Protein AF-A0A6M0AP21-F1 (afdb_monomer)

Secondary structure (DSSP, 8-state):
--HHHHHHHHHHHHHHHHHHHHH--EEEE-S---SSS-GGGHHHHHHHHHHHHTT--EEEEEEGGGHHHHHHHSTT-TTEEEE---THHHHHHHHHTTS-HHHIIIIIHHHHHHHHHHHHHHHHHHHHHHHT--EEE---

Structure (mmCIF, N/CA/C/O backbone):
data_AF-A0A6M0AP21-F1
#
_entry.id   AF-A0A6M0AP21-F1
#
loop_
_atom_site.group_PDB
_atom_site.id
_atom_site.type_symbol
_atom_site.label_atom_id
_atom_site.label_alt_id
_atom_site.label_comp_id
_atom_site.label_asym_id
_atom_site.label_entity_id
_atom_site.label_seq_id
_atom_site.pdbx_PDB_ins_code
_atom_site.Cartn_x
_atom_site.Cartn_y
_atom_site.Cartn_z
_atom_site.occupancy
_atom_site.B_iso_or_equiv
_atom_site.auth_seq_id
_atom_site.auth_comp_id
_atom_site.auth_asym_id
_atom_site.auth_atom_id
_atom_site.pdbx_PDB_model_num
ATOM 1 N N . MET A 1 1 ? -13.064 -7.524 46.583 1.00 51.34 1 MET A N 1
ATOM 2 C CA . MET A 1 1 ? -13.408 -7.099 45.205 1.00 51.34 1 MET A CA 1
ATOM 3 C C . MET A 1 1 ? -14.606 -7.906 44.723 1.00 51.34 1 MET A C 1
ATOM 5 O O . MET A 1 1 ? -14.495 -9.109 44.534 1.00 51.34 1 MET A O 1
ATOM 9 N N . THR A 1 2 ? -15.777 -7.278 44.638 1.00 50.53 2 THR A N 1
ATOM 10 C CA . THR A 1 2 ? -17.065 -7.914 44.312 1.00 50.53 2 THR A CA 1
ATOM 11 C C . THR A 1 2 ? -17.273 -8.011 42.795 1.00 50.53 2 THR A C 1
ATOM 13 O O . THR A 1 2 ? -16.932 -7.084 42.061 1.00 50.53 2 THR A O 1
ATOM 16 N N . LYS A 1 3 ? -17.875 -9.116 42.319 1.00 54.88 3 LYS A N 1
ATOM 17 C CA . LYS A 1 3 ? -18.133 -9.446 40.893 1.00 54.88 3 LYS A CA 1
ATOM 18 C C . LYS A 1 3 ? -18.732 -8.300 40.050 1.00 54.88 3 LYS A C 1
ATOM 20 O O . LYS A 1 3 ? -18.545 -8.279 38.837 1.00 54.88 3 LYS A O 1
ATOM 25 N N . GLY A 1 4 ? -19.428 -7.346 40.675 1.00 57.47 4 GLY A N 1
ATOM 26 C CA . GLY A 1 4 ? -19.986 -6.162 40.013 1.00 57.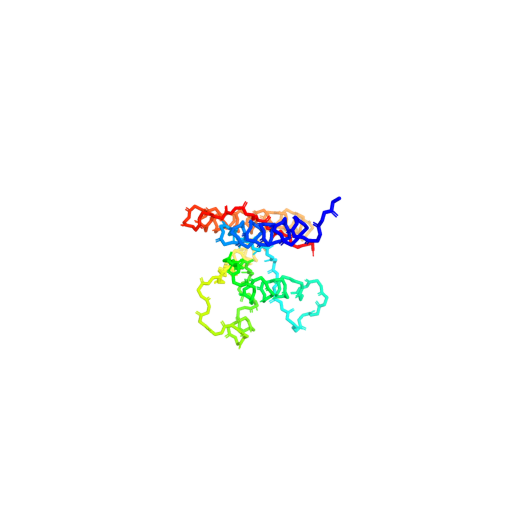47 4 GLY A CA 1
ATOM 27 C C . GLY A 1 4 ? -18.939 -5.150 39.529 1.00 57.47 4 GLY A C 1
ATOM 28 O O . GLY A 1 4 ? -19.102 -4.593 38.449 1.00 57.47 4 GLY A O 1
ATOM 29 N N . GLN A 1 5 ? -17.830 -4.956 40.254 1.00 53.34 5 GLN A N 1
ATOM 30 C CA . GLN A 1 5 ? -16.797 -3.986 39.858 1.00 53.34 5 GLN A CA 1
ATOM 31 C C . GLN A 1 5 ? -15.932 -4.487 38.694 1.00 53.34 5 GLN A C 1
ATOM 33 O O . GLN A 1 5 ? -15.579 -3.710 37.809 1.00 53.34 5 GLN A O 1
ATOM 38 N N . SER A 1 6 ? -15.672 -5.797 38.620 1.00 60.44 6 SER A N 1
ATOM 39 C CA . SER A 1 6 ? -14.951 -6.409 37.495 1.00 60.44 6 SER A CA 1
ATOM 40 C C . SER A 1 6 ? -15.729 -6.307 36.179 1.0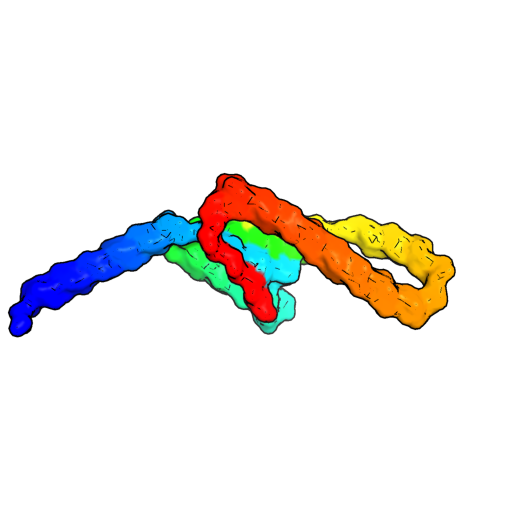0 60.44 6 SER A C 1
ATOM 42 O O . SER A 1 6 ? -15.137 -6.074 35.131 1.00 60.44 6 SER A O 1
ATOM 44 N N . ARG A 1 7 ? -17.064 -6.425 36.215 1.00 60.28 7 ARG A N 1
ATOM 45 C CA . ARG A 1 7 ? -17.908 -6.359 35.010 1.00 60.28 7 ARG A CA 1
ATOM 46 C C . ARG A 1 7 ? -17.988 -4.942 34.430 1.00 60.28 7 ARG A C 1
ATOM 48 O O . ARG A 1 7 ? -17.988 -4.788 33.214 1.00 60.28 7 ARG A O 1
ATOM 55 N N . VAL A 1 8 ? -17.996 -3.920 35.289 1.00 63.66 8 VAL A N 1
ATOM 56 C CA . VAL A 1 8 ? -17.981 -2.501 34.886 1.00 63.66 8 VAL A CA 1
ATOM 57 C C . VAL A 1 8 ? -16.628 -2.105 34.286 1.00 63.66 8 VAL A C 1
ATOM 59 O O . VAL A 1 8 ? -16.601 -1.434 33.258 1.00 63.66 8 VAL A O 1
ATOM 62 N N . LEU A 1 9 ? -15.515 -2.570 34.865 1.00 62.12 9 LEU A N 1
ATOM 63 C CA . LEU A 1 9 ? -14.168 -2.349 34.319 1.00 62.12 9 LEU A CA 1
ATOM 64 C C . LEU A 1 9 ? -13.994 -2.983 32.933 1.00 62.12 9 LEU A C 1
ATOM 66 O O . LEU A 1 9 ? -13.528 -2.316 32.014 1.00 62.12 9 LEU A O 1
ATOM 70 N N . VAL A 1 10 ? -14.443 -4.231 32.758 1.00 61.81 10 VAL A N 1
ATOM 71 C CA . VAL A 1 10 ? -14.385 -4.927 31.462 1.00 61.81 10 VAL A CA 1
ATOM 72 C C . VAL A 1 10 ? -15.251 -4.227 30.418 1.00 61.81 10 VAL A C 1
ATOM 74 O O . VAL A 1 10 ? -14.817 -4.050 29.282 1.00 61.81 10 VAL A O 1
ATOM 77 N N . HIS A 1 11 ? -16.460 -3.792 30.786 1.00 61.16 11 HIS A N 1
ATOM 78 C CA . HIS A 1 11 ? -17.327 -3.093 29.842 1.00 61.16 11 HIS A CA 1
ATOM 79 C C . HIS A 1 11 ? -16.718 -1.754 29.422 1.00 61.16 11 HIS A C 1
ATOM 81 O O . HIS A 1 11 ? -16.643 -1.502 28.228 1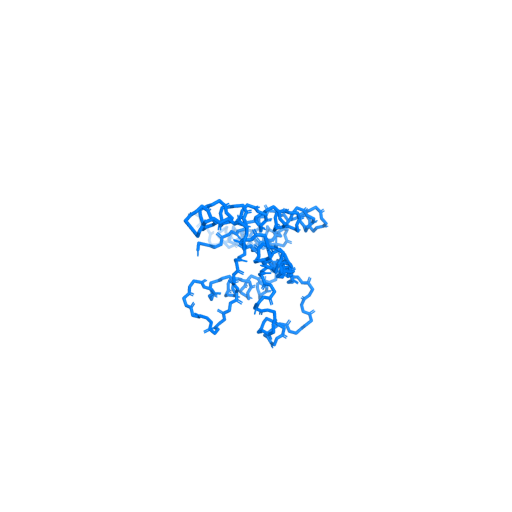.00 61.16 11 HIS A O 1
ATOM 87 N N . LYS A 1 12 ? -16.190 -0.967 30.371 1.00 60.47 12 LYS A N 1
ATOM 88 C CA . LYS A 1 12 ? -15.517 0.314 30.107 1.00 60.47 12 LYS A CA 1
ATOM 89 C C . LYS A 1 12 ? -14.281 0.160 29.212 1.00 60.47 12 LYS A C 1
ATOM 91 O O . LYS A 1 12 ? -14.142 0.910 28.253 1.00 60.47 12 LYS A O 1
ATOM 96 N N . GLN A 1 13 ? -13.436 -0.843 29.464 1.00 59.25 13 GLN A N 1
ATOM 97 C CA . GLN A 1 13 ? -12.276 -1.138 28.613 1.00 59.25 13 GLN A CA 1
ATOM 98 C C . GLN A 1 13 ? -12.690 -1.553 27.197 1.00 59.25 13 GLN A C 1
ATOM 100 O O . GLN A 1 13 ? -12.085 -1.110 26.226 1.00 59.25 13 GLN A O 1
ATOM 105 N N . LEU A 1 14 ? -13.742 -2.364 27.052 1.00 60.62 14 LEU A N 1
ATOM 106 C CA . LEU A 1 14 ? -14.262 -2.753 25.739 1.00 60.62 14 LEU A CA 1
ATOM 107 C C . LEU A 1 14 ? -14.822 -1.553 24.967 1.00 60.62 14 LEU A C 1
ATOM 109 O O . LEU A 1 14 ? -14.595 -1.459 23.761 1.00 60.62 14 LEU A O 1
ATOM 113 N N . THR A 1 15 ? -15.515 -0.621 25.629 1.00 60.28 15 THR A N 1
ATOM 114 C CA . THR A 1 15 ? -15.976 0.612 24.978 1.00 60.28 15 THR A CA 1
ATOM 115 C C . THR A 1 15 ? -14.816 1.525 24.610 1.00 60.28 15 THR A C 1
ATOM 117 O O . THR A 1 15 ? -14.792 2.017 23.488 1.00 60.28 15 THR A O 1
ATOM 120 N N . GLU A 1 16 ? -13.833 1.718 25.489 1.00 60.47 16 GLU A N 1
ATOM 121 C CA . GLU A 1 16 ? -12.659 2.558 25.217 1.00 60.47 16 GLU A CA 1
ATOM 122 C C . GLU A 1 16 ? -11.816 2.008 24.057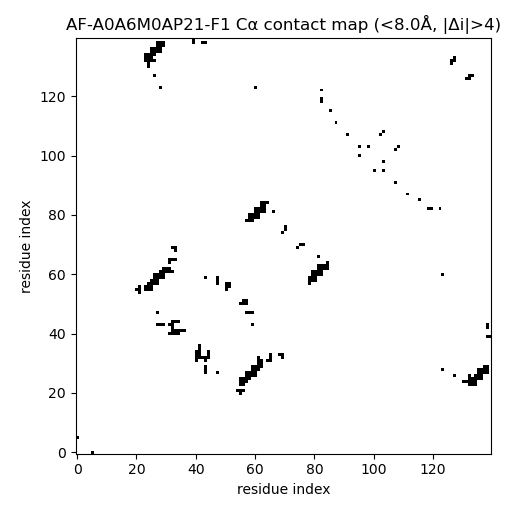 1.00 60.47 16 GLU A C 1
ATOM 124 O O . GLU A 1 16 ? -11.499 2.750 23.127 1.00 60.47 16 GLU A O 1
ATOM 129 N N . HIS A 1 17 ? -11.540 0.699 24.028 1.00 60.03 17 HIS A N 1
ATOM 130 C CA . HIS A 1 17 ? -10.852 0.055 22.902 1.00 60.03 17 HIS A CA 1
ATOM 131 C C . HIS A 1 17 ? -11.641 0.162 21.593 1.00 60.03 17 HIS A C 1
ATOM 133 O O . HIS A 1 17 ? -11.059 0.366 20.525 1.00 60.03 17 HIS A O 1
ATOM 139 N N . ARG A 1 18 ? -12.971 0.051 21.655 1.00 61.12 18 ARG A N 1
ATOM 140 C CA . ARG A 1 18 ? -13.832 0.183 20.476 1.00 61.12 18 ARG A CA 1
ATOM 141 C C . ARG A 1 18 ? -13.866 1.621 19.957 1.00 61.12 18 ARG A C 1
ATOM 143 O O . ARG A 1 18 ? -13.806 1.815 18.750 1.00 61.12 18 ARG A O 1
ATOM 150 N N . VAL A 1 19 ? -13.905 2.615 20.844 1.00 57.62 19 VAL A N 1
ATOM 151 C CA . VAL A 1 19 ? -13.858 4.044 20.489 1.00 57.62 19 VAL A CA 1
ATOM 152 C C . VAL A 1 19 ? -12.490 4.426 19.918 1.00 57.62 19 VAL A C 1
ATOM 154 O O . VAL A 1 19 ? -12.434 5.116 18.904 1.00 57.62 19 VAL A O 1
ATOM 157 N N . TYR A 1 20 ? -11.391 3.917 20.485 1.00 59.78 20 TYR A N 1
ATOM 158 C CA . TYR A 1 20 ? -10.049 4.142 19.938 1.00 59.78 20 TYR A CA 1
ATOM 159 C C . TYR A 1 20 ? -9.914 3.580 18.515 1.00 59.78 20 TYR A C 1
ATOM 161 O O . TYR A 1 20 ? -9.392 4.253 17.629 1.00 59.78 20 TYR A O 1
ATOM 169 N N . ASN A 1 21 ? -10.462 2.386 18.264 1.00 60.12 21 ASN A N 1
ATOM 170 C CA . ASN A 1 21 ? -10.464 1.779 16.931 1.00 60.12 21 ASN A CA 1
ATOM 171 C C . ASN A 1 21 ? -11.313 2.546 15.904 1.00 60.12 21 ASN A C 1
ATOM 173 O O . ASN A 1 21 ? -10.980 2.512 14.724 1.00 60.12 21 ASN A O 1
ATOM 177 N N . MET A 1 22 ? -12.372 3.245 16.325 1.00 62.44 22 MET A N 1
ATOM 178 C CA . MET A 1 22 ? -13.203 4.059 15.421 1.00 62.44 22 MET A CA 1
ATOM 179 C C . MET A 1 22 ? -12.482 5.323 14.938 1.00 62.44 22 MET A C 1
ATOM 181 O O . MET A 1 22 ? -12.760 5.806 13.842 1.00 62.44 22 MET A O 1
ATOM 185 N N . ASN A 1 23 ? -11.533 5.835 15.725 1.00 75.38 23 ASN A N 1
ATOM 186 C CA . ASN A 1 23 ? -10.710 6.982 15.341 1.00 75.38 23 ASN A CA 1
ATOM 187 C C . ASN A 1 23 ? -9.418 6.575 14.625 1.00 75.38 23 ASN A C 1
ATOM 189 O O . ASN A 1 23 ? -8.711 7.444 14.125 1.00 75.38 23 ASN A O 1
ATOM 193 N N . LEU A 1 24 ? -9.100 5.279 14.580 1.00 87.56 24 LEU A N 1
ATOM 194 C CA . LEU A 1 24 ? -7.867 4.775 13.996 1.00 87.56 24 LEU A CA 1
ATOM 195 C C . LEU A 1 24 ? -8.002 4.671 12.473 1.00 87.56 24 LEU A C 1
ATOM 197 O O . LEU A 1 24 ? -8.727 3.828 11.954 1.00 87.56 24 LEU A O 1
ATOM 201 N N . ARG A 1 25 ? -7.267 5.506 11.749 1.00 91.00 25 ARG A N 1
ATOM 202 C CA . ARG A 1 25 ? -7.176 5.495 10.289 1.00 91.00 25 ARG A CA 1
ATOM 203 C C . ARG A 1 25 ? -5.815 4.962 9.859 1.00 91.00 25 ARG A C 1
ATOM 205 O O . ARG A 1 25 ? -4.782 5.532 10.219 1.00 91.00 25 ARG A O 1
ATOM 212 N N . VAL A 1 26 ? -5.805 3.865 9.107 1.00 93.31 26 VAL A N 1
ATOM 213 C CA . VAL A 1 26 ? -4.586 3.104 8.792 1.00 93.31 26 VAL A CA 1
ATOM 214 C C . VAL A 1 26 ? -4.296 3.132 7.298 1.00 93.31 26 VAL A C 1
ATOM 216 O O . VAL A 1 26 ? -5.172 2.864 6.488 1.00 93.31 26 VAL A O 1
ATOM 219 N N . LEU A 1 27 ? -3.051 3.388 6.920 1.00 94.31 27 LEU A N 1
ATOM 220 C CA . LEU A 1 27 ? -2.565 3.260 5.551 1.00 94.31 27 LEU A CA 1
ATOM 221 C C . LEU A 1 27 ? -1.560 2.114 5.479 1.00 94.31 27 LEU A C 1
ATOM 223 O O . LEU A 1 27 ? -0.533 2.149 6.152 1.00 94.31 27 LEU A O 1
ATOM 227 N N . ILE A 1 28 ? -1.827 1.122 4.641 1.00 93.69 28 ILE A N 1
ATOM 228 C CA . ILE A 1 28 ? -0.883 0.051 4.328 1.00 93.69 28 ILE A CA 1
ATOM 229 C C . ILE A 1 28 ? -0.192 0.411 3.015 1.00 93.69 28 ILE A C 1
ATOM 231 O O . ILE A 1 28 ? -0.859 0.581 1.997 1.00 93.69 28 ILE A O 1
ATOM 235 N N . ALA A 1 29 ? 1.131 0.536 3.028 1.00 90.44 29 ALA A N 1
ATOM 236 C CA . ALA A 1 29 ? 1.932 0.808 1.839 1.00 90.44 29 ALA A CA 1
ATOM 237 C C . ALA A 1 29 ? 2.770 -0.426 1.496 1.00 90.44 29 ALA A C 1
ATOM 239 O O . ALA A 1 29 ? 3.685 -0.764 2.238 1.00 90.44 29 ALA A O 1
ATOM 240 N N . ALA A 1 30 ? 2.469 -1.085 0.380 1.00 88.06 30 ALA A N 1
ATOM 241 C CA . ALA A 1 30 ? 3.166 -2.289 -0.061 1.00 88.06 30 ALA A CA 1
ATOM 242 C C . ALA A 1 30 ? 3.543 -2.184 -1.542 1.00 88.06 30 ALA A C 1
ATOM 244 O O . ALA A 1 30 ? 2.867 -1.510 -2.314 1.00 88.06 30 ALA A O 1
ATOM 245 N N . GLU A 1 31 ? 4.621 -2.849 -1.957 1.00 80.88 31 GLU A N 1
ATOM 246 C CA . GLU A 1 31 ? 4.985 -2.906 -3.378 1.00 80.88 31 GLU A CA 1
ATOM 247 C C . GLU A 1 31 ? 3.942 -3.717 -4.160 1.00 80.88 31 GLU A C 1
ATOM 249 O O . GLU A 1 31 ? 3.394 -3.262 -5.168 1.00 80.88 31 GLU A O 1
ATOM 254 N N . HIS A 1 32 ? 3.583 -4.889 -3.640 1.00 82.50 32 HIS A N 1
ATOM 255 C CA . HIS A 1 32 ? 2.589 -5.782 -4.222 1.00 82.50 32 HIS A CA 1
ATOM 256 C C . HIS A 1 32 ? 1.630 -6.277 -3.138 1.00 82.50 32 HIS A C 1
ATOM 258 O O . HIS A 1 32 ? 2.061 -6.613 -2.038 1.00 82.50 32 HIS A O 1
ATOM 264 N N . ALA A 1 33 ? 0.336 -6.349 -3.457 1.00 81.75 33 ALA A N 1
ATOM 265 C CA . ALA A 1 33 ? -0.646 -7.064 -2.650 1.00 81.75 33 ALA A CA 1
ATOM 266 C C . ALA A 1 33 ? -1.368 -8.071 -3.540 1.00 81.75 33 ALA A C 1
ATOM 268 O O . ALA A 1 33 ? -2.070 -7.692 -4.475 1.00 81.75 33 ALA A O 1
ATOM 269 N N . SER A 1 34 ? -1.161 -9.354 -3.277 1.00 80.44 34 SER A N 1
ATOM 270 C CA . SER A 1 34 ? -1.665 -10.420 -4.130 1.00 80.44 34 SER A CA 1
ATOM 271 C C . SER A 1 34 ? -1.781 -11.727 -3.366 1.00 80.44 34 SER A C 1
ATOM 273 O O . SER A 1 34 ? -0.880 -12.119 -2.630 1.00 80.44 34 SER A O 1
ATOM 275 N N . ALA A 1 35 ? -2.894 -12.419 -3.581 1.00 72.62 35 ALA A N 1
ATOM 276 C CA . ALA A 1 35 ? -3.078 -13.798 -3.164 1.00 72.62 35 ALA A CA 1
ATOM 277 C C . ALA A 1 35 ? -2.407 -14.774 -4.147 1.00 72.62 35 ALA A C 1
ATOM 279 O O . ALA A 1 35 ? -2.047 -15.880 -3.753 1.00 72.62 35 ALA A O 1
ATOM 280 N N . LYS A 1 36 ? -2.224 -14.370 -5.413 1.00 71.56 36 LYS A N 1
ATOM 281 C CA . LYS A 1 36 ? -1.624 -15.191 -6.479 1.00 71.56 36 LYS A CA 1
ATOM 282 C C . LYS A 1 36 ? -0.099 -15.237 -6.446 1.00 71.56 36 LYS A C 1
ATOM 284 O O . LYS A 1 36 ? 0.465 -16.288 -6.731 1.00 71.56 36 LYS A O 1
ATOM 289 N N . PHE A 1 37 ? 0.568 -14.129 -6.115 1.00 59.62 37 PHE A N 1
ATOM 290 C CA . PHE A 1 37 ? 2.036 -14.063 -6.101 1.00 59.62 37 PHE A CA 1
ATOM 291 C C . PHE A 1 37 ? 2.671 -14.851 -4.941 1.00 59.62 37 PHE A C 1
ATOM 293 O O . PHE A 1 37 ? 3.867 -15.122 -4.993 1.00 59.62 37 PHE A O 1
ATOM 300 N N . GLY A 1 38 ? 1.877 -15.295 -3.955 1.00 62.72 38 GLY A N 1
ATOM 301 C CA . GLY A 1 38 ? 2.340 -16.107 -2.825 1.00 62.72 38 GLY A CA 1
ATOM 302 C C . GLY A 1 38 ? 3.329 -15.373 -1.904 1.00 62.72 38 GLY A C 1
ATOM 303 O O . GLY A 1 38 ? 3.862 -14.318 -2.235 1.00 62.72 38 GLY A O 1
ATOM 304 N N . GLY A 1 39 ? 3.568 -15.913 -0.707 1.00 76.56 39 GLY A N 1
ATOM 305 C CA . GLY A 1 39 ? 4.549 -15.351 0.235 1.00 76.56 39 GLY A CA 1
ATOM 306 C C . GLY A 1 39 ? 4.145 -14.001 0.850 1.00 76.56 39 GLY A C 1
ATOM 307 O O . GLY A 1 39 ? 2.989 -13.803 1.229 1.00 76.56 39 GLY A O 1
ATOM 308 N N . GLU A 1 40 ? 5.102 -13.076 0.974 1.00 76.31 40 GLU A N 1
ATOM 309 C CA . GLU A 1 40 ? 4.949 -11.783 1.672 1.00 76.31 40 GLU A CA 1
ATOM 310 C C . GLU A 1 40 ? 3.934 -10.844 0.994 1.00 76.31 40 GLU A C 1
ATOM 312 O O . GLU A 1 40 ? 3.253 -10.075 1.672 1.00 76.31 40 GLU A O 1
ATOM 317 N N . ALA A 1 41 ? 3.710 -10.990 -0.318 1.00 80.19 41 ALA A N 1
ATOM 318 C CA . ALA A 1 41 ? 2.706 -10.218 -1.059 1.00 80.19 41 ALA A CA 1
ATOM 319 C C . ALA A 1 41 ? 1.257 -10.505 -0.610 1.00 80.19 41 ALA A C 1
ATOM 321 O O . ALA A 1 41 ? 0.361 -9.689 -0.843 1.00 80.19 41 ALA A O 1
ATOM 322 N N . ALA A 1 42 ? 1.004 -11.630 0.068 1.00 85.69 42 ALA A N 1
ATOM 323 C CA . ALA A 1 42 ? -0.316 -11.948 0.613 1.00 85.69 42 ALA A CA 1
ATOM 324 C C . ALA A 1 42 ? -0.607 -11.216 1.937 1.00 85.69 42 ALA A C 1
ATOM 326 O O . ALA A 1 42 ? -1.774 -11.019 2.290 1.00 85.69 42 ALA A O 1
ATOM 327 N N . LEU A 1 43 ? 0.427 -10.785 2.669 1.00 87.31 43 LEU A N 1
ATOM 328 C CA . LEU A 1 43 ? 0.284 -10.142 3.979 1.00 87.31 43 LEU A CA 1
ATOM 329 C C . LEU A 1 43 ? -0.450 -8.791 3.910 1.00 87.31 43 LEU A C 1
ATOM 331 O O . LEU A 1 43 ? -1.438 -8.641 4.636 1.00 87.31 43 LEU A O 1
ATOM 335 N N . PRO A 1 44 ? -0.073 -7.831 3.033 1.00 89.31 44 PRO A N 1
ATOM 336 C CA . PRO A 1 44 ? -0.794 -6.563 2.925 1.00 89.31 44 PRO A CA 1
ATOM 337 C C . PRO A 1 44 ? -2.276 -6.766 2.594 1.00 89.31 44 PRO A C 1
ATOM 339 O O . PRO A 1 44 ? -3.140 -6.110 3.176 1.00 89.31 44 PRO A O 1
ATOM 342 N N . LEU A 1 45 ? -2.572 -7.718 1.703 1.00 90.25 45 LEU A N 1
ATOM 343 C CA . LEU A 1 45 ? -3.932 -8.080 1.311 1.00 90.25 45 LEU A CA 1
ATOM 344 C C . LEU A 1 45 ? -4.737 -8.612 2.506 1.00 90.25 45 LEU A C 1
ATOM 346 O O . LEU A 1 45 ? -5.887 -8.225 2.727 1.00 90.25 45 LEU A O 1
ATOM 350 N N . HIS A 1 46 ? -4.122 -9.493 3.296 1.00 90.25 46 HIS A N 1
ATOM 351 C CA . HIS A 1 46 ? -4.748 -10.098 4.462 1.00 90.25 46 HIS A CA 1
ATOM 352 C C . HIS A 1 46 ? -5.007 -9.076 5.575 1.00 90.25 46 HIS A C 1
ATOM 354 O O . HIS A 1 46 ? -6.113 -9.032 6.122 1.00 90.25 46 HIS A O 1
ATOM 360 N N . TYR A 1 47 ? -4.026 -8.220 5.874 1.00 90.94 47 TYR A N 1
ATOM 361 C CA . TYR A 1 47 ? -4.170 -7.146 6.856 1.00 90.94 47 TYR A CA 1
ATOM 362 C C . TYR A 1 47 ? -5.258 -6.162 6.456 1.00 90.94 47 TYR A C 1
ATOM 364 O O . TYR A 1 47 ? -6.141 -5.873 7.264 1.00 90.94 47 TYR A O 1
ATOM 372 N N . TYR A 1 48 ? -5.247 -5.714 5.200 1.00 92.88 48 TYR A N 1
ATOM 373 C CA . TYR A 1 48 ? -6.277 -4.832 4.672 1.00 92.88 48 TYR A CA 1
ATOM 374 C C . TYR A 1 48 ? -7.672 -5.440 4.852 1.00 92.88 48 TYR A C 1
ATOM 376 O O . TYR A 1 48 ? -8.547 -4.822 5.459 1.00 92.88 48 TYR A O 1
ATOM 384 N N . ARG A 1 49 ? -7.860 -6.698 4.431 1.00 91.25 49 ARG A N 1
ATOM 385 C CA . ARG A 1 49 ? -9.141 -7.402 4.558 1.00 91.25 49 ARG A CA 1
ATOM 386 C C . ARG A 1 49 ? -9.626 -7.476 6.007 1.00 91.25 49 ARG A C 1
ATOM 388 O O . ARG A 1 49 ? -10.782 -7.157 6.274 1.00 91.25 49 ARG A O 1
ATOM 395 N N . ILE A 1 50 ? -8.765 -7.881 6.942 1.00 91.69 50 ILE A N 1
ATOM 396 C CA . ILE A 1 50 ? -9.139 -8.032 8.358 1.00 91.69 50 ILE A CA 1
ATOM 397 C C . ILE A 1 50 ? -9.473 -6.684 8.997 1.00 91.69 50 ILE A C 1
ATOM 399 O O . ILE A 1 50 ? -10.457 -6.584 9.729 1.00 91.69 50 ILE A O 1
ATOM 403 N N . LEU A 1 51 ? -8.675 -5.645 8.746 1.00 90.81 51 LEU A N 1
ATOM 404 C CA . LEU A 1 51 ? -8.916 -4.325 9.331 1.00 90.81 51 LEU A CA 1
ATOM 405 C C . LEU A 1 51 ? -10.229 -3.723 8.815 1.00 90.81 51 LEU A C 1
ATOM 407 O O . LEU A 1 51 ? -11.032 -3.239 9.615 1.00 90.81 51 LEU A O 1
ATOM 411 N N . ARG A 1 52 ? -10.507 -3.859 7.512 1.00 89.75 52 ARG A N 1
ATOM 412 C CA . ARG A 1 52 ? -11.786 -3.449 6.912 1.00 89.75 52 ARG A CA 1
ATOM 413 C C . ARG A 1 52 ? -12.968 -4.234 7.487 1.00 89.75 52 ARG A C 1
ATOM 415 O O . ARG A 1 52 ? -13.969 -3.625 7.850 1.00 89.75 52 ARG A O 1
ATOM 422 N N . GLN A 1 53 ? -12.844 -5.554 7.667 1.00 88.44 53 GLN A N 1
ATOM 423 C CA . GLN A 1 53 ? -13.876 -6.383 8.318 1.00 88.44 53 GLN A CA 1
ATOM 424 C C . GLN A 1 53 ? -14.154 -5.971 9.771 1.00 88.44 53 GLN A C 1
ATOM 426 O O . GLN A 1 53 ? -15.275 -6.112 10.251 1.00 88.44 53 GLN A O 1
ATOM 431 N N . ARG A 1 54 ? -13.149 -5.440 10.476 1.00 87.56 54 ARG A N 1
ATOM 432 C CA . ARG A 1 54 ? -13.292 -4.907 11.840 1.00 87.56 54 ARG A CA 1
ATOM 433 C C . ARG A 1 54 ? -13.875 -3.490 11.884 1.00 87.56 54 ARG A C 1
ATOM 435 O O . ARG A 1 54 ? -14.018 -2.943 12.975 1.00 87.56 54 ARG A O 1
ATOM 442 N N . GLY A 1 55 ? -14.205 -2.901 10.733 1.00 87.38 55 GLY A N 1
ATOM 443 C CA . GLY A 1 55 ? -14.734 -1.542 10.626 1.00 87.38 55 GLY A CA 1
ATOM 444 C C . GLY A 1 55 ? -13.685 -0.447 10.828 1.00 87.38 55 GLY A C 1
ATOM 445 O O . GLY A 1 55 ? -14.056 0.701 11.044 1.00 87.38 55 GLY A O 1
ATOM 446 N N . ILE A 1 56 ? -12.392 -0.784 10.771 1.00 90.00 56 ILE A N 1
ATOM 447 C CA . ILE A 1 56 ? -11.300 0.185 10.903 1.00 90.00 56 ILE A CA 1
ATOM 448 C C . ILE A 1 56 ? -11.071 0.837 9.531 1.00 90.00 56 ILE A C 1
ATOM 450 O O . ILE A 1 56 ? -10.766 0.118 8.567 1.00 90.00 56 ILE A O 1
ATOM 454 N N . PRO A 1 57 ? -11.186 2.174 9.407 1.00 91.19 57 PRO A N 1
ATOM 455 C CA . PRO A 1 57 ? -10.885 2.876 8.165 1.00 91.19 57 PRO A CA 1
ATOM 456 C C . PRO A 1 57 ? -9.447 2.596 7.723 1.00 91.19 57 PRO A C 1
ATOM 458 O O . PRO A 1 57 ? -8.480 3.033 8.346 1.00 91.19 57 PRO A O 1
ATOM 461 N N . THR A 1 58 ? -9.314 1.816 6.655 1.00 93.25 58 THR A N 1
ATOM 462 C CA . THR A 1 58 ? -8.020 1.349 6.153 1.00 93.25 58 THR A CA 1
ATOM 463 C C . THR A 1 58 ? -7.899 1.658 4.672 1.00 93.25 58 THR A C 1
ATOM 465 O O . THR A 1 58 ? -8.847 1.424 3.921 1.00 93.25 58 THR A O 1
ATOM 468 N N . TRP A 1 59 ? -6.728 2.141 4.273 1.00 94.94 59 TRP A N 1
ATOM 469 C CA . TRP A 1 59 ? -6.323 2.410 2.902 1.00 94.94 59 TRP A CA 1
ATOM 470 C C . TRP A 1 59 ? -5.161 1.501 2.518 1.00 94.94 59 TRP A C 1
ATOM 472 O O . TRP A 1 59 ? -4.339 1.143 3.362 1.00 94.94 59 TRP A O 1
ATOM 482 N N . LEU A 1 60 ? -5.087 1.146 1.242 1.00 93.56 60 LEU A N 1
ATOM 483 C CA . LEU A 1 60 ? -4.039 0.304 0.682 1.00 93.56 60 LEU A CA 1
ATOM 484 C C . LEU A 1 60 ? -3.396 1.032 -0.496 1.00 93.56 60 LEU A C 1
ATOM 486 O O . LEU A 1 60 ? -4.084 1.419 -1.434 1.00 93.56 60 LEU A O 1
ATOM 490 N N . VAL A 1 61 ? -2.081 1.223 -0.449 1.00 91.06 61 VAL A N 1
ATOM 491 C CA . VAL A 1 61 ? -1.293 1.793 -1.546 1.00 91.06 61 VAL A CA 1
ATOM 492 C C . VAL A 1 61 ? -0.405 0.697 -2.102 1.00 91.06 61 VAL A C 1
ATOM 494 O O . VAL A 1 61 ? 0.462 0.194 -1.387 1.00 91.06 61 VAL A O 1
ATOM 497 N N . VAL A 1 62 ? -0.630 0.340 -3.363 1.00 89.44 62 VAL A N 1
ATOM 498 C CA . VAL A 1 62 ? 0.041 -0.774 -4.051 1.00 89.44 62 VAL A CA 1
ATOM 499 C C . VAL A 1 62 ? 0.381 -0.419 -5.485 1.00 89.44 62 VAL A C 1
ATOM 501 O O . VAL A 1 62 ? -0.203 0.493 -6.067 1.00 89.44 62 VAL A O 1
ATOM 504 N N . HIS A 1 63 ? 1.328 -1.137 -6.079 1.00 85.81 63 HIS A N 1
ATOM 505 C CA . HIS A 1 63 ? 1.666 -0.942 -7.482 1.00 85.81 63 HIS A CA 1
ATOM 506 C C . HIS A 1 63 ? 0.546 -1.438 -8.411 1.00 85.81 63 HIS A C 1
ATOM 508 O O . HIS A 1 63 ? -0.073 -2.482 -8.170 1.00 85.81 63 HIS A O 1
ATOM 514 N N . GLU A 1 64 ? 0.340 -0.739 -9.530 1.00 86.56 64 GLU A N 1
ATOM 515 C CA . GLU A 1 64 ? -0.728 -1.020 -10.503 1.00 86.56 64 GLU A CA 1
ATOM 516 C C . GLU A 1 64 ? -0.672 -2.436 -11.108 1.00 86.56 64 GLU A C 1
ATOM 518 O O . GLU A 1 64 ? -1.683 -2.963 -11.559 1.00 86.56 64 GLU A O 1
ATOM 523 N N . ARG A 1 65 ? 0.468 -3.131 -11.034 1.00 82.44 65 ARG A N 1
ATOM 524 C CA . ARG A 1 65 ? 0.606 -4.519 -11.519 1.00 82.44 65 ARG A CA 1
ATOM 525 C C . ARG A 1 65 ? -0.360 -5.500 -10.852 1.00 82.44 65 ARG A C 1
ATOM 527 O O . ARG A 1 65 ? -0.746 -6.486 -11.467 1.00 82.44 65 ARG A O 1
ATOM 534 N N . THR A 1 66 ? -0.756 -5.226 -9.610 1.00 85.12 66 THR A N 1
ATOM 535 C CA . THR A 1 66 ? -1.714 -6.057 -8.855 1.00 85.12 66 THR A CA 1
ATOM 536 C C . THR A 1 66 ? -3.165 -5.586 -8.991 1.00 85.12 66 THR A C 1
ATOM 538 O O . THR A 1 66 ? -4.073 -6.204 -8.441 1.00 85.12 66 THR A O 1
ATOM 541 N N . ARG A 1 67 ? -3.413 -4.523 -9.768 1.00 87.69 67 ARG A N 1
ATOM 542 C CA . ARG A 1 67 ? -4.723 -3.876 -9.905 1.00 87.69 67 ARG A CA 1
ATOM 543 C C . ARG A 1 67 ? -5.823 -4.820 -10.368 1.00 87.69 67 ARG A C 1
ATOM 545 O O . ARG A 1 67 ? -6.857 -4.882 -9.721 1.00 87.69 67 ARG A O 1
ATOM 552 N N . ALA A 1 68 ? -5.589 -5.592 -11.428 1.00 87.00 68 ALA A N 1
ATOM 553 C CA . ALA A 1 68 ? -6.600 -6.505 -11.966 1.00 87.00 68 ALA A CA 1
ATOM 554 C C . ALA A 1 68 ? -7.045 -7.567 -10.942 1.00 87.00 68 ALA A C 1
ATOM 556 O O . ALA A 1 68 ? -8.201 -7.981 -10.924 1.00 87.00 68 ALA A O 1
ATOM 557 N N . GLU A 1 69 ? -6.135 -8.009 -10.072 1.00 88.38 69 GLU A N 1
ATOM 558 C CA . GLU A 1 69 ? -6.469 -8.939 -8.995 1.00 88.38 69 GLU A CA 1
ATOM 559 C C . GLU A 1 69 ? -7.227 -8.243 -7.862 1.00 88.38 69 GLU A C 1
ATOM 561 O O . GLU A 1 69 ? -8.233 -8.762 -7.384 1.00 88.38 69 GLU A O 1
ATOM 566 N N . LEU A 1 70 ? -6.770 -7.061 -7.450 1.00 88.12 70 LEU A N 1
ATOM 567 C CA . LEU A 1 70 ? -7.396 -6.297 -6.375 1.00 88.12 70 LEU A CA 1
ATOM 568 C C . LEU A 1 70 ? -8.796 -5.808 -6.744 1.00 88.12 70 LEU A C 1
ATOM 570 O O . LEU A 1 70 ? -9.688 -5.885 -5.910 1.00 88.12 70 LEU A O 1
ATOM 574 N N . GLU A 1 71 ? -9.020 -5.387 -7.987 1.00 89.62 71 GLU A N 1
ATOM 575 C CA . GLU A 1 71 ? -10.345 -5.014 -8.492 1.00 89.62 71 GLU A CA 1
ATOM 576 C C . GLU A 1 71 ? -11.296 -6.219 -8.560 1.00 89.62 71 GLU A C 1
ATOM 578 O O . GLU A 1 71 ? -12.497 -6.059 -8.348 1.00 89.62 71 GLU A O 1
ATOM 583 N N . ALA A 1 72 ? -10.779 -7.431 -8.793 1.00 88.00 72 ALA A N 1
ATOM 584 C CA . ALA A 1 72 ? -11.582 -8.653 -8.734 1.00 88.00 72 ALA A CA 1
ATOM 585 C C . ALA A 1 72 ? -11.946 -9.051 -7.291 1.00 88.00 72 ALA A C 1
ATOM 587 O O . ALA A 1 72 ? -13.035 -9.571 -7.052 1.00 88.00 72 ALA A O 1
ATOM 588 N N . LEU A 1 73 ? -11.046 -8.820 -6.328 1.00 87.38 73 LEU A N 1
ATOM 589 C CA . LEU A 1 73 ? -11.249 -9.168 -4.915 1.00 87.38 73 LEU A CA 1
ATOM 590 C C . LEU A 1 73 ? -12.055 -8.116 -4.137 1.00 87.38 73 LEU A C 1
ATOM 592 O O . LEU A 1 73 ? -12.831 -8.468 -3.250 1.00 87.38 73 LEU A O 1
ATOM 596 N N . PHE A 1 74 ? -11.862 -6.839 -4.459 1.00 88.38 74 PHE A N 1
ATOM 597 C CA . PHE A 1 74 ? -12.489 -5.682 -3.822 1.00 88.38 74 PHE A CA 1
ATOM 598 C C . PHE A 1 74 ? -13.075 -4.759 -4.899 1.00 88.38 74 PHE A C 1
ATOM 600 O O . PHE A 1 74 ? -12.537 -3.677 -5.162 1.00 88.38 74 PHE A O 1
ATOM 607 N N . PRO A 1 75 ? -14.165 -5.181 -5.562 1.00 85.50 75 PRO A N 1
ATOM 608 C CA . PRO A 1 75 ? -14.758 -4.396 -6.631 1.00 85.50 75 PRO A CA 1
ATOM 609 C C . PRO A 1 75 ? -15.179 -3.017 -6.110 1.00 85.50 75 PRO A C 1
ATOM 611 O O . PRO A 1 75 ? -15.917 -2.911 -5.134 1.00 85.50 75 PRO A O 1
ATOM 614 N N . GLN A 1 76 ? -14.714 -1.967 -6.794 1.00 79.94 76 GLN A N 1
ATOM 615 C CA . GLN A 1 76 ? -15.049 -0.559 -6.530 1.00 79.94 76 GLN A CA 1
ATOM 616 C C . GLN A 1 76 ? -14.601 -0.009 -5.160 1.00 79.94 76 GLN A C 1
ATOM 618 O O . GLN A 1 76 ? -15.124 1.017 -4.716 1.00 79.94 76 GLN A O 1
ATOM 623 N N . ASP A 1 77 ? -13.621 -0.626 -4.489 1.00 87.81 77 ASP A N 1
ATOM 624 C CA . ASP A 1 77 ? -13.112 -0.064 -3.234 1.00 87.81 77 ASP A CA 1
ATOM 625 C C . ASP A 1 77 ? -12.259 1.194 -3.486 1.00 87.81 77 ASP A C 1
ATOM 627 O O . ASP A 1 77 ? -11.162 1.146 -4.042 1.00 87.81 77 ASP A O 1
ATOM 631 N N . GLN A 1 78 ? -12.772 2.344 -3.045 1.00 88.00 78 GLN A N 1
ATOM 632 C CA . GLN A 1 78 ? -12.124 3.651 -3.190 1.00 88.00 78 GLN A CA 1
ATOM 633 C C . GLN A 1 78 ? -10.916 3.843 -2.259 1.00 88.00 78 GLN A C 1
ATOM 635 O O . GLN A 1 78 ? -10.167 4.806 -2.413 1.00 88.00 78 GLN A O 1
ATOM 640 N N . HIS A 1 79 ? -10.710 2.951 -1.287 1.00 91.44 79 HIS A N 1
ATOM 641 C CA . HIS A 1 79 ? -9.604 3.048 -0.333 1.00 91.44 79 HIS A CA 1
ATOM 642 C C . HIS A 1 79 ? -8.325 2.378 -0.851 1.00 91.44 79 HIS A C 1
ATOM 644 O O . HIS A 1 79 ? -7.311 2.374 -0.148 1.00 91.44 79 HIS A O 1
ATOM 650 N N . ILE A 1 80 ? -8.354 1.808 -2.058 1.00 92.19 80 ILE A N 1
ATOM 651 C CA . ILE A 1 80 ? -7.179 1.248 -2.722 1.00 92.19 80 ILE A CA 1
ATOM 652 C C . ILE A 1 80 ? -6.657 2.272 -3.731 1.00 92.19 80 ILE A C 1
ATOM 654 O O . ILE A 1 80 ? -7.335 2.631 -4.691 1.00 92.19 80 ILE A O 1
ATOM 658 N N . ALA A 1 81 ? -5.435 2.745 -3.511 1.00 90.38 81 ALA A N 1
ATOM 659 C CA . ALA A 1 81 ? -4.738 3.645 -4.412 1.00 90.38 81 ALA A CA 1
ATOM 660 C C . ALA A 1 81 ? -3.623 2.898 -5.145 1.00 90.38 81 ALA A C 1
ATOM 662 O O . ALA A 1 81 ? -2.802 2.206 -4.540 1.00 90.38 81 ALA A O 1
ATOM 663 N N . TYR A 1 82 ? -3.571 3.094 -6.458 1.00 88.06 82 TYR A N 1
ATOM 664 C CA . TYR A 1 82 ? -2.580 2.463 -7.313 1.00 88.06 82 TYR A CA 1
ATOM 665 C C . TYR A 1 82 ? -1.454 3.441 -7.624 1.00 88.06 82 TYR A C 1
ATOM 667 O O . TYR A 1 82 ? -1.687 4.549 -8.110 1.00 88.06 82 TYR A O 1
ATOM 675 N N . VAL A 1 83 ? -0.223 3.024 -7.340 1.00 83.00 83 VAL A N 1
ATOM 676 C CA . VAL A 1 83 ? 0.970 3.696 -7.849 1.00 83.00 83 VAL A CA 1
ATOM 677 C C . VAL A 1 83 ? 1.115 3.263 -9.310 1.00 83.00 83 VAL A C 1
ATOM 679 O O . VAL A 1 83 ? 1.267 2.059 -9.549 1.00 83.00 83 VAL A O 1
ATOM 682 N N . PRO A 1 84 ? 1.007 4.192 -10.279 1.00 76.12 84 PRO A N 1
ATOM 683 C CA . PRO A 1 84 ? 1.068 3.844 -11.693 1.00 76.12 84 PRO A CA 1
ATOM 684 C C . PRO A 1 84 ? 2.421 3.215 -12.023 1.00 76.12 84 PRO A C 1
ATOM 686 O O . PRO A 1 84 ? 3.438 3.614 -11.452 1.00 76.12 84 PRO A O 1
ATOM 689 N N . ASP A 1 85 ? 2.440 2.266 -12.964 1.00 67.50 85 ASP A N 1
ATOM 690 C CA . ASP A 1 85 ? 3.702 1.751 -13.507 1.00 67.50 85 ASP A CA 1
ATOM 691 C C . ASP A 1 85 ? 4.352 2.883 -14.309 1.00 67.50 85 ASP A C 1
ATOM 693 O O . ASP A 1 85 ? 3.944 3.221 -15.425 1.00 67.50 85 ASP A O 1
ATOM 697 N N . THR A 1 86 ? 5.280 3.598 -13.678 1.00 60.78 86 THR A N 1
ATOM 698 C CA . THR A 1 86 ? 5.750 4.856 -14.233 1.00 60.78 86 THR A CA 1
ATOM 699 C C . THR A 1 86 ? 6.542 4.583 -15.513 1.00 60.78 86 THR A C 1
ATOM 701 O O . THR A 1 86 ? 7.529 3.843 -15.530 1.00 60.78 86 THR A O 1
ATOM 704 N N . ILE A 1 87 ? 6.122 5.254 -16.586 1.00 50.84 87 ILE A N 1
ATOM 705 C CA . ILE A 1 87 ? 6.644 5.271 -17.968 1.00 50.84 87 ILE A CA 1
ATOM 706 C C . ILE A 1 87 ? 8.182 5.460 -18.059 1.00 50.84 87 ILE A C 1
ATOM 708 O O . ILE A 1 87 ? 8.789 5.208 -19.102 1.00 50.84 87 ILE A O 1
ATOM 712 N N . TRP A 1 88 ? 8.840 5.810 -16.952 1.00 51.69 88 TRP A N 1
ATOM 713 C CA . TRP A 1 88 ? 10.291 5.875 -16.781 1.00 51.69 88 TRP A CA 1
ATOM 714 C C . TRP A 1 88 ? 11.027 4.582 -17.137 1.00 51.69 88 TRP A C 1
ATOM 716 O O . TRP A 1 88 ? 12.133 4.687 -17.647 1.00 51.69 88 TRP A O 1
ATOM 726 N N . HIS A 1 89 ? 10.423 3.392 -16.999 1.00 52.78 89 HIS A N 1
ATOM 727 C CA . HIS A 1 89 ? 11.026 2.146 -17.505 1.00 52.78 89 HIS A CA 1
ATOM 728 C C . HIS A 1 89 ? 11.294 2.195 -19.018 1.00 52.78 89 HIS A C 1
ATOM 730 O O . HIS A 1 89 ? 12.338 1.739 -19.475 1.00 52.78 89 HIS A O 1
ATOM 736 N N . ARG A 1 90 ? 10.380 2.789 -19.798 1.00 54.44 90 ARG A N 1
ATOM 737 C CA . ARG A 1 90 ? 10.531 2.935 -21.254 1.00 54.44 90 ARG A CA 1
ATOM 738 C C . ARG A 1 90 ? 11.530 4.039 -21.616 1.00 54.44 90 ARG A C 1
ATOM 740 O O . ARG A 1 90 ? 12.341 3.841 -22.514 1.00 54.44 90 ARG A O 1
ATOM 747 N N . MET A 1 91 ? 11.519 5.163 -20.892 1.00 50.00 91 MET A N 1
ATOM 748 C CA . MET A 1 91 ? 12.468 6.268 -21.114 1.00 50.00 91 MET A CA 1
ATOM 749 C C . MET A 1 91 ? 13.904 5.910 -20.705 1.00 50.00 91 MET A C 1
ATOM 751 O O . MET A 1 91 ? 14.851 6.265 -21.401 1.00 50.00 91 ME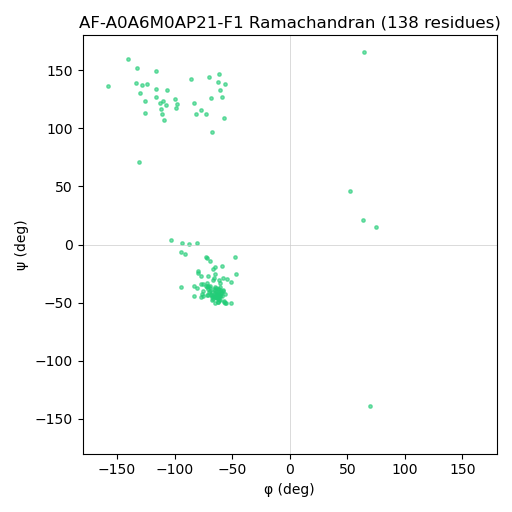T A O 1
ATOM 755 N N . LEU A 1 92 ? 14.090 5.160 -19.616 1.00 53.25 92 LEU A N 1
ATOM 756 C CA . LEU A 1 92 ? 15.409 4.670 -19.219 1.00 53.25 92 LEU A CA 1
ATOM 757 C C . LEU A 1 92 ? 15.928 3.570 -20.135 1.00 53.25 92 LEU A C 1
ATOM 759 O O . LEU A 1 92 ? 17.129 3.505 -20.357 1.00 53.25 92 LEU A O 1
ATOM 763 N N . TRP A 1 93 ? 15.052 2.723 -20.677 1.00 53.62 93 TRP A N 1
ATOM 764 C CA . TRP A 1 93 ? 15.452 1.743 -21.686 1.00 53.62 93 TRP A CA 1
ATOM 765 C C . TRP A 1 93 ? 16.013 2.437 -22.938 1.00 53.62 93 TRP A C 1
ATOM 767 O O . TRP A 1 93 ? 17.013 1.994 -23.494 1.00 53.62 93 TRP A O 1
ATOM 777 N N . GLN A 1 94 ? 15.446 3.588 -23.316 1.00 57.53 94 GLN A N 1
ATOM 778 C CA . GLN A 1 94 ? 15.970 4.426 -24.401 1.00 57.53 94 GLN A CA 1
ATOM 779 C C . GLN A 1 94 ? 17.294 5.127 -24.038 1.00 57.53 94 GLN A C 1
ATOM 781 O O . GLN A 1 94 ? 18.191 5.195 -24.873 1.00 57.53 94 GLN A O 1
ATOM 786 N N . LEU A 1 95 ? 17.463 5.598 -22.797 1.00 54.44 95 LEU A N 1
ATOM 787 C CA . LEU A 1 95 ? 18.710 6.233 -22.332 1.00 54.44 95 LEU A CA 1
ATOM 788 C C . LEU A 1 95 ? 19.837 5.228 -22.031 1.00 54.44 95 LEU A C 1
ATOM 790 O O . LEU A 1 95 ? 21.015 5.559 -22.146 1.00 54.44 95 LEU A O 1
ATOM 794 N N . GLY A 1 96 ? 19.494 3.990 -21.676 1.00 51.88 96 GLY A N 1
ATOM 795 C CA . GLY A 1 96 ? 20.438 2.918 -21.364 1.00 51.88 96 GLY A CA 1
ATOM 796 C C . GLY A 1 96 ? 21.256 2.458 -22.570 1.00 51.88 96 GLY A C 1
ATOM 797 O O . GLY A 1 96 ? 22.350 1.934 -22.387 1.00 51.88 96 GLY A O 1
ATOM 798 N N . HIS A 1 97 ? 20.785 2.717 -23.794 1.00 57.34 97 HIS A N 1
ATOM 799 C CA . HIS A 1 97 ? 21.516 2.382 -25.017 1.00 57.34 97 HIS A CA 1
ATOM 800 C C . HIS A 1 97 ? 22.776 3.241 -25.238 1.00 57.34 97 HIS A C 1
ATOM 802 O O . HIS A 1 97 ? 23.624 2.881 -26.053 1.00 57.34 97 HIS A O 1
ATOM 808 N N . LEU A 1 98 ? 22.912 4.349 -24.498 1.00 60.00 98 LEU A N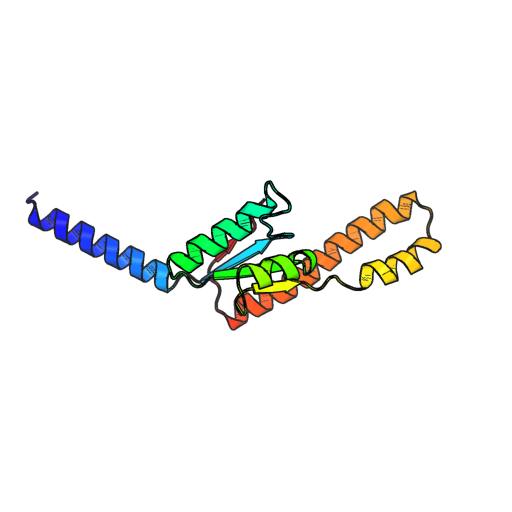 1
ATOM 809 C CA . LEU A 1 98 ? 24.052 5.270 -24.543 1.00 60.00 98 LEU A CA 1
ATOM 810 C C . LEU A 1 98 ? 25.120 4.971 -23.473 1.00 60.00 98 LEU A C 1
ATOM 812 O O . LEU A 1 98 ? 26.171 5.609 -23.474 1.00 60.00 98 LEU A O 1
ATOM 816 N N . LEU A 1 99 ? 24.875 4.028 -22.552 1.00 54.75 99 LEU A N 1
ATOM 817 C CA . LEU A 1 99 ? 25.744 3.769 -21.399 1.00 54.75 99 LEU A CA 1
ATOM 818 C C . LEU A 1 99 ? 26.212 2.300 -21.341 1.0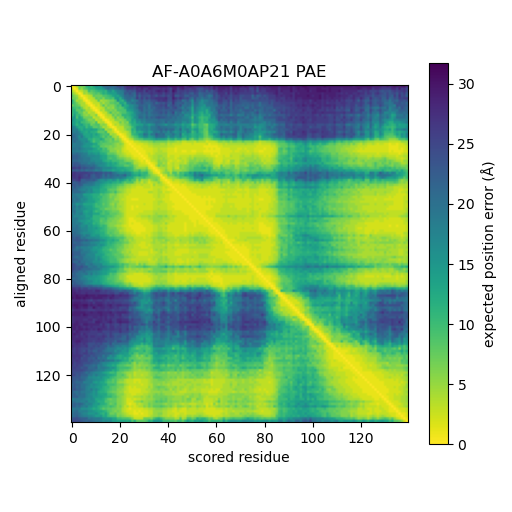0 54.75 99 LEU A C 1
ATOM 820 O O . LEU A 1 99 ? 25.401 1.393 -21.521 1.00 54.75 99 LEU A O 1
ATOM 824 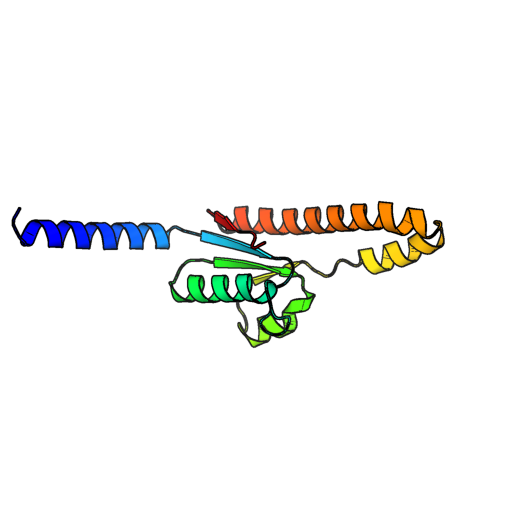N N . PRO A 1 100 ? 27.495 2.026 -21.020 1.00 62.84 100 PRO A N 1
ATOM 825 C CA . PRO A 1 100 ? 28.002 0.665 -20.849 1.00 62.84 100 PRO A CA 1
ATOM 826 C C . PRO A 1 100 ? 27.210 -0.121 -19.792 1.00 62.84 100 PRO A C 1
ATOM 828 O O . PRO A 1 100 ? 26.920 0.386 -18.704 1.00 62.84 100 PRO A O 1
ATOM 831 N N . THR A 1 101 ? 26.921 -1.391 -20.081 1.00 59.09 101 THR A N 1
ATOM 832 C CA . THR A 1 101 ? 25.962 -2.256 -19.364 1.00 59.09 101 THR A CA 1
ATOM 833 C C . THR A 1 101 ? 26.160 -2.308 -17.842 1.00 59.09 101 THR A C 1
ATOM 835 O O . THR A 1 101 ? 25.192 -2.411 -17.092 1.00 59.09 101 THR A O 1
ATOM 838 N N . ARG A 1 102 ? 27.406 -2.193 -17.358 1.00 57.59 102 ARG A N 1
ATOM 839 C CA . ARG A 1 102 ? 27.730 -2.250 -15.919 1.00 57.59 102 ARG A CA 1
ATOM 840 C C . ARG A 1 102 ? 27.404 -0.965 -15.151 1.00 57.59 102 ARG A C 1
ATOM 842 O O . ARG A 1 102 ? 27.005 -1.044 -13.995 1.00 57.59 102 ARG A O 1
ATOM 849 N N . LEU A 1 103 ? 27.548 0.201 -15.784 1.00 60.56 103 LEU A N 1
ATOM 850 C CA . LEU A 1 103 ? 27.182 1.490 -15.184 1.00 60.56 103 LEU A CA 1
ATOM 851 C C . LEU A 1 103 ? 25.669 1.671 -15.191 1.00 60.56 103 LEU A C 1
ATOM 853 O O . LEU A 1 103 ? 25.104 2.057 -14.175 1.00 60.56 103 LEU A O 1
ATOM 857 N N . SER A 1 104 ? 25.035 1.303 -16.307 1.00 59.19 104 SER A N 1
ATOM 858 C CA . SER A 1 104 ? 23.582 1.294 -16.473 1.00 59.19 104 SER A CA 1
ATOM 859 C C . SER A 1 104 ? 22.887 0.549 -15.325 1.00 59.19 104 SER A C 1
ATOM 861 O O . SER A 1 104 ? 22.045 1.122 -14.645 1.00 59.19 104 SER A O 1
ATOM 863 N N . TYR A 1 105 ? 23.312 -0.674 -14.998 1.00 57.69 105 TYR A N 1
ATOM 864 C CA . TYR A 1 105 ? 22.670 -1.456 -13.936 1.00 57.69 105 TYR A CA 1
ATOM 865 C C . TYR A 1 105 ? 22.766 -0.811 -12.539 1.00 57.69 105 TYR A C 1
ATOM 867 O O . TYR A 1 105 ? 21.782 -0.779 -11.801 1.00 57.69 105 TYR A O 1
ATOM 875 N N . PHE A 1 106 ? 23.932 -0.270 -12.172 1.00 62.34 106 PHE A N 1
ATOM 876 C CA . PHE A 1 106 ? 24.155 0.276 -10.830 1.00 62.34 106 PHE A CA 1
ATOM 877 C C . PHE A 1 106 ? 23.512 1.657 -10.636 1.00 62.34 106 PHE A C 1
ATOM 879 O O . PHE A 1 106 ? 22.859 1.902 -9.621 1.00 62.34 106 PHE A O 1
ATOM 886 N N . THR A 1 107 ? 23.665 2.565 -11.604 1.00 64.81 107 THR A N 1
ATOM 887 C CA . THR A 1 107 ? 23.180 3.946 -11.466 1.00 64.81 107 THR A CA 1
ATOM 888 C C . THR A 1 107 ? 21.704 4.059 -11.810 1.00 64.81 107 THR A C 1
ATOM 890 O O . THR A 1 107 ? 20.945 4.660 -11.050 1.00 64.81 107 THR A O 1
ATOM 893 N N . LEU A 1 108 ? 21.264 3.432 -12.903 1.00 65.38 108 LEU A N 1
ATOM 894 C CA . LEU A 1 108 ? 19.871 3.509 -13.323 1.00 65.38 108 LEU A CA 1
ATOM 895 C C . LEU A 1 108 ? 18.965 2.709 -12.385 1.00 65.38 108 LEU A C 1
ATOM 897 O O . LEU A 1 108 ? 17.882 3.182 -12.057 1.00 65.38 108 LEU A O 1
ATOM 901 N N . GLY A 1 109 ? 19.420 1.558 -11.876 1.00 62.81 109 GLY A N 1
ATOM 902 C CA . GLY A 1 109 ? 18.672 0.777 -10.886 1.00 62.81 109 GLY A CA 1
ATOM 903 C C . GLY A 1 109 ? 18.418 1.544 -9.582 1.00 62.81 109 GLY A C 1
ATOM 904 O O . GLY A 1 109 ? 17.292 1.568 -9.080 1.00 62.81 109 GLY A O 1
ATOM 905 N N . LEU A 1 110 ? 19.438 2.233 -9.054 1.00 69.81 110 LEU A N 1
ATOM 906 C CA . LEU A 1 110 ? 19.301 3.055 -7.847 1.00 69.81 110 LEU A CA 1
ATOM 907 C C . LEU A 1 110 ? 18.394 4.268 -8.083 1.00 69.81 110 LEU A C 1
ATOM 909 O O . LEU A 1 110 ? 17.495 4.528 -7.282 1.00 69.81 110 LEU A O 1
ATOM 913 N N . VAL A 1 111 ? 18.602 4.989 -9.190 1.00 70.25 111 VAL A N 1
ATOM 914 C CA . VAL A 1 111 ? 17.776 6.147 -9.561 1.00 70.25 111 VAL A CA 1
ATOM 915 C C . VAL A 1 111 ? 16.317 5.731 -9.732 1.00 70.25 111 VAL A C 1
ATOM 917 O O . VAL A 1 111 ? 15.434 6.414 -9.223 1.00 70.25 111 VAL A O 1
ATOM 920 N N . MET A 1 112 ? 16.050 4.580 -10.351 1.00 66.06 112 MET A N 1
ATOM 921 C CA . MET A 1 112 ? 14.694 4.044 -10.481 1.00 66.06 112 MET A CA 1
ATOM 922 C C . MET A 1 112 ? 14.050 3.777 -9.131 1.00 66.06 112 MET A C 1
ATOM 924 O O . MET A 1 112 ? 12.930 4.219 -8.888 1.00 66.06 112 MET A O 1
ATOM 928 N N . ARG A 1 113 ? 14.765 3.108 -8.223 1.00 68.25 113 ARG A N 1
ATOM 929 C CA . ARG A 1 113 ? 14.239 2.813 -6.889 1.00 68.25 113 ARG A CA 1
ATOM 930 C C . ARG A 1 113 ? 13.934 4.095 -6.110 1.00 68.25 113 ARG A C 1
ATOM 932 O O . ARG A 1 113 ? 12.888 4.180 -5.470 1.00 68.25 113 ARG A O 1
ATOM 939 N N . LEU A 1 114 ? 14.792 5.111 -6.223 1.00 76.25 114 LEU A N 1
ATOM 940 C CA . LEU A 1 114 ? 14.568 6.427 -5.622 1.00 76.25 114 LEU A CA 1
ATOM 941 C C . LEU A 1 114 ? 13.360 7.144 -6.236 1.00 76.25 114 LEU A C 1
ATOM 943 O O . LEU A 1 114 ? 12.530 7.669 -5.499 1.00 76.25 114 LEU A O 1
ATOM 947 N N . LEU A 1 115 ? 13.221 7.143 -7.563 1.00 70.06 115 LEU A N 1
ATOM 948 C CA . LEU A 1 115 ? 12.083 7.763 -8.244 1.00 70.06 115 LEU A CA 1
ATOM 949 C C . LEU A 1 115 ? 10.762 7.096 -7.851 1.00 70.06 115 LEU A C 1
ATOM 951 O O . LEU A 1 115 ? 9.828 7.796 -7.462 1.00 70.06 115 LEU A O 1
ATOM 955 N N . THR A 1 116 ? 10.700 5.763 -7.857 1.00 68.62 116 THR A N 1
ATOM 956 C CA . THR A 1 116 ? 9.514 5.011 -7.424 1.00 68.62 116 THR A CA 1
ATOM 957 C C . THR A 1 116 ? 9.147 5.339 -5.978 1.00 68.62 116 THR A C 1
ATOM 959 O O . THR A 1 116 ? 7.987 5.635 -5.686 1.00 68.62 116 THR A O 1
ATOM 962 N N . GLN A 1 117 ? 10.132 5.390 -5.076 1.00 73.56 117 GLN A N 1
ATOM 963 C CA . GLN A 1 117 ? 9.907 5.779 -3.681 1.00 73.56 117 GLN A CA 1
ATOM 964 C C . GLN A 1 117 ? 9.424 7.229 -3.544 1.00 73.56 117 GLN A C 1
ATOM 966 O O . GLN A 1 117 ? 8.564 7.516 -2.709 1.00 73.56 117 GLN A O 1
ATOM 971 N N . LEU A 1 118 ? 9.926 8.158 -4.364 1.00 79.12 118 LEU A N 1
ATOM 972 C CA . LEU A 1 118 ? 9.477 9.552 -4.361 1.00 79.12 118 LEU A CA 1
ATOM 973 C C . LEU A 1 118 ? 8.030 9.679 -4.851 1.00 79.12 118 LEU A C 1
ATOM 975 O O . LEU A 1 118 ? 7.240 10.381 -4.215 1.00 79.12 118 LEU A O 1
ATOM 979 N N . THR A 1 119 ? 7.658 8.976 -5.922 1.00 75.00 119 THR A N 1
ATOM 980 C CA . THR A 1 119 ? 6.278 8.942 -6.430 1.00 75.00 119 THR A CA 1
ATOM 981 C C . THR A 1 119 ? 5.330 8.324 -5.403 1.00 75.00 119 THR A C 1
ATOM 983 O O . THR A 1 119 ? 4.300 8.915 -5.073 1.00 75.00 119 THR A O 1
ATOM 986 N N . GLN A 1 120 ? 5.710 7.192 -4.808 1.00 80.06 120 GLN A N 1
ATOM 987 C CA . GLN A 1 120 ? 4.939 6.555 -3.742 1.00 80.06 120 GLN A CA 1
ATOM 988 C C . GLN A 1 120 ? 4.773 7.496 -2.538 1.00 80.06 120 GLN A C 1
ATOM 990 O O . GLN A 1 120 ? 3.670 7.648 -2.013 1.00 80.06 120 GLN A O 1
ATOM 995 N N . ARG A 1 121 ? 5.831 8.219 -2.146 1.00 84.88 121 ARG A N 1
ATOM 996 C CA . ARG A 1 121 ? 5.783 9.211 -1.061 1.00 84.88 121 ARG A CA 1
ATOM 997 C C . ARG A 1 121 ? 4.809 10.351 -1.350 1.00 84.88 121 ARG A C 1
ATOM 999 O O . ARG A 1 121 ? 4.150 10.820 -0.424 1.00 84.88 121 ARG A O 1
ATOM 1006 N N . GLN A 1 122 ? 4.721 10.826 -2.591 1.00 85.00 122 GLN A N 1
ATOM 1007 C CA . GLN A 1 122 ? 3.766 11.875 -2.967 1.00 85.00 122 GLN A CA 1
ATOM 1008 C C . GLN A 1 122 ? 2.318 11.397 -2.805 1.00 85.00 122 GLN A C 1
ATOM 1010 O O . GLN A 1 122 ? 1.512 12.104 -2.198 1.00 85.00 122 GLN A O 1
ATOM 1015 N N . ILE A 1 123 ? 2.013 10.184 -3.274 1.00 85.44 123 ILE A N 1
ATOM 1016 C CA . ILE A 1 123 ? 0.683 9.571 -3.143 1.00 85.44 123 ILE A CA 1
ATOM 1017 C C . ILE A 1 123 ? 0.334 9.366 -1.666 1.00 85.44 123 ILE A C 1
ATOM 1019 O O . ILE A 1 123 ? -0.712 9.826 -1.212 1.00 85.44 123 ILE A O 1
ATOM 1023 N N . ILE A 1 124 ? 1.247 8.770 -0.892 1.00 87.81 124 ILE A N 1
ATOM 1024 C CA . ILE A 1 124 ? 1.074 8.553 0.549 1.00 87.81 124 ILE A CA 1
ATOM 1025 C C . ILE A 1 124 ? 0.796 9.878 1.262 1.00 87.81 124 ILE A C 1
ATOM 1027 O O . ILE A 1 124 ? -0.182 9.988 1.991 1.00 87.81 124 ILE A O 1
ATOM 1031 N N . ARG A 1 125 ? 1.606 10.917 1.025 1.00 88.88 125 ARG A N 1
ATOM 1032 C CA . ARG A 1 125 ? 1.416 12.235 1.657 1.00 88.88 125 ARG A CA 1
ATOM 1033 C C . ARG A 1 125 ? 0.065 12.854 1.327 1.00 88.88 125 ARG A C 1
ATOM 1035 O O . ARG A 1 125 ? -0.546 13.468 2.199 1.00 88.88 125 ARG A O 1
ATOM 1042 N N . ARG A 1 126 ? -0.391 12.714 0.080 1.00 89.62 126 ARG A N 1
ATOM 1043 C CA . ARG A 1 126 ? -1.702 13.205 -0.344 1.00 89.62 126 ARG A CA 1
ATOM 1044 C C . ARG A 1 126 ? -2.814 12.505 0.437 1.00 89.62 126 ARG A C 1
ATOM 1046 O O . ARG A 1 126 ? -3.636 13.197 1.029 1.00 89.62 126 ARG A O 1
ATOM 1053 N N . ILE A 1 127 ? -2.780 11.174 0.509 1.00 88.25 127 ILE A N 1
ATOM 1054 C CA . ILE A 1 127 ? -3.775 10.380 1.244 1.00 88.25 127 ILE A CA 1
ATOM 1055 C C . ILE A 1 127 ? -3.737 10.717 2.736 1.00 88.25 127 ILE A C 1
ATOM 1057 O O . ILE A 1 127 ? -4.773 10.996 3.322 1.00 88.25 127 ILE A O 1
ATOM 1061 N N . VAL A 1 128 ? -2.549 10.794 3.341 1.00 90.94 128 VAL A N 1
ATOM 1062 C CA . VAL A 1 128 ? -2.386 11.157 4.759 1.00 90.94 128 VAL A CA 1
ATOM 1063 C C . VAL A 1 128 ? -3.032 12.506 5.068 1.00 90.94 128 VAL A C 1
ATOM 1065 O O . VAL A 1 128 ? -3.727 12.633 6.072 1.00 90.94 128 VAL A O 1
ATOM 1068 N N . LYS A 1 129 ? -2.850 13.503 4.193 1.00 89.38 129 LYS A N 1
ATOM 1069 C CA . LYS A 1 129 ? -3.428 14.838 4.382 1.00 89.38 129 LYS A CA 1
ATOM 1070 C C . LYS A 1 129 ? -4.946 14.857 4.179 1.00 89.38 129 LYS A C 1
ATOM 1072 O O . LYS A 1 129 ? -5.643 15.514 4.947 1.00 89.38 129 LYS A O 1
ATOM 1077 N N . GLN A 1 130 ? -5.447 14.184 3.143 1.00 89.31 130 GLN A N 1
ATOM 1078 C CA . GLN A 1 130 ? -6.877 14.165 2.811 1.00 89.31 130 GLN A CA 1
ATOM 1079 C C . GLN A 1 130 ? -7.680 13.355 3.830 1.00 89.31 130 GLN A C 1
ATOM 1081 O O . GLN A 1 130 ? -8.719 13.807 4.297 1.00 89.31 130 GLN A O 1
ATOM 1086 N N . GLU A 1 131 ? -7.151 12.200 4.219 1.00 88.56 131 GLU A N 1
ATOM 1087 C CA . GLU A 1 131 ? -7.859 11.208 5.019 1.00 88.56 131 GLU A CA 1
ATOM 1088 C C . GLU A 1 131 ? -7.444 11.204 6.487 1.00 88.56 131 GLU A C 1
ATOM 1090 O O . GLU A 1 131 ? -7.934 10.370 7.236 1.00 88.56 131 GLU A O 1
ATOM 1095 N N . GLN A 1 132 ? -6.568 12.110 6.932 1.00 88.94 132 GLN A N 1
ATOM 1096 C CA . GLN A 1 132 ? -6.151 12.213 8.340 1.00 88.94 132 GLN A CA 1
ATOM 1097 C C . GLN A 1 132 ? -5.661 10.867 8.909 1.00 88.94 132 GLN A C 1
ATOM 1099 O O . GLN A 1 132 ? -6.063 10.436 9.989 1.00 88.94 132 GLN A O 1
ATOM 1104 N N . ILE A 1 133 ? -4.815 10.175 8.140 1.00 90.38 133 ILE A N 1
ATOM 1105 C CA . ILE A 1 133 ? -4.254 8.870 8.516 1.00 90.38 133 ILE A CA 1
ATOM 1106 C C . ILE A 1 133 ? -3.437 9.001 9.806 1.00 90.38 133 ILE A C 1
ATOM 1108 O O . ILE A 1 133 ? -2.577 9.874 9.914 1.00 90.38 133 ILE A O 1
ATOM 1112 N N . ASN A 1 134 ? -3.654 8.088 10.753 1.00 89.25 134 ASN A N 1
ATOM 1113 C CA . ASN A 1 134 ? -2.938 8.055 12.029 1.00 89.25 134 ASN A CA 1
ATOM 1114 C C . ASN A 1 134 ? -1.722 7.126 11.990 1.00 89.25 134 ASN A C 1
ATOM 1116 O O . ASN A 1 134 ? -0.705 7.420 12.611 1.00 89.25 134 ASN A O 1
ATOM 1120 N N . ILE A 1 135 ? -1.831 5.995 11.285 1.00 90.50 135 ILE A N 1
ATOM 1121 C CA . ILE A 1 135 ? -0.793 4.958 11.243 1.00 90.50 135 ILE A CA 1
ATOM 1122 C C . ILE A 1 135 ? -0.495 4.588 9.797 1.00 90.50 135 ILE A C 1
ATOM 1124 O O . ILE A 1 135 ? -1.402 4.276 9.030 1.00 90.50 135 ILE A O 1
ATOM 1128 N N . ILE A 1 136 ? 0.790 4.574 9.448 1.00 91.38 136 ILE A N 1
ATOM 1129 C CA . ILE A 1 136 ? 1.282 4.045 8.177 1.00 91.38 136 ILE A CA 1
ATOM 1130 C C . ILE A 1 136 ? 2.053 2.764 8.480 1.00 91.38 136 ILE A C 1
ATOM 1132 O O . ILE A 1 136 ? 2.993 2.783 9.273 1.00 91.38 136 ILE A O 1
ATOM 1136 N N . HIS A 1 137 ? 1.659 1.659 7.858 1.00 90.62 137 HIS A N 1
ATOM 1137 C CA . HIS A 1 137 ? 2.322 0.370 7.990 1.00 90.62 137 HIS A CA 1
ATOM 1138 C C . HIS A 1 137 ? 2.895 -0.064 6.642 1.00 90.62 137 HIS A C 1
ATOM 1140 O O . HIS A 1 137 ? 2.178 -0.119 5.644 1.00 90.62 137 HIS A O 1
ATOM 1146 N N . GLN A 1 138 ? 4.184 -0.389 6.629 1.00 87.38 138 GLN A N 1
ATOM 1147 C CA . GLN A 1 138 ? 4.845 -1.028 5.502 1.00 87.38 138 GLN A CA 1
ATOM 1148 C C . GLN A 1 138 ? 5.171 -2.467 5.913 1.00 87.38 138 GLN A C 1
ATOM 1150 O O . GLN A 1 138 ? 6.041 -2.650 6.769 1.00 87.38 138 GLN A O 1
ATOM 1155 N N . PRO A 1 139 ? 4.458 -3.474 5.383 1.00 78.19 139 PRO A N 1
ATOM 1156 C CA . PRO A 1 139 ? 4.878 -4.856 5.549 1.00 78.19 139 PRO A CA 1
ATOM 1157 C C . PRO A 1 139 ? 6.247 -5.050 4.879 1.00 78.19 139 PRO A C 1
ATOM 1159 O O . PRO A 1 139 ? 6.508 -4.445 3.833 1.00 78.19 139 PRO A O 1
ATOM 1162 N N . ILE A 1 140 ? 7.112 -5.819 5.552 1.00 62.44 140 ILE A N 1
ATOM 1163 C CA . ILE A 1 140 ? 8.422 -6.258 5.043 1.00 62.44 140 ILE A CA 1
ATOM 1164 C C . ILE A 1 140 ? 8.222 -7.134 3.811 1.00 62.44 140 ILE A C 1
ATOM 1166 O O . ILE A 1 140 ? 7.251 -7.929 3.832 1.00 62.44 140 ILE A O 1
#

Radius of gyration: 20.82 Å; Cα contacts (8 Å, |Δi|>4): 146; chains: 1; bounding box: 48×31×70 Å

Foldseek 3Di:
DDPVVVVVVVVVVVVVVLVVQQPAAEEEEEAAQDPVVDDQNVVLVVVQVVSVVSVRNYAYEYACVCVVVCCVVPPPDPRYHHQYPDCVVVVLVVVCVVDDPVCSCPPVVVVVVVVSVVSSVVVVVVCCVVVVHDYYDYRD

Nearest PDB structures (foldseek):
  6cp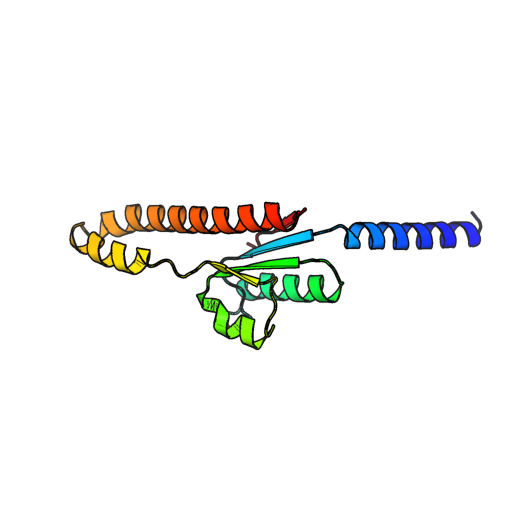3-assembly1_G  TM=3.864E-01  e=8.803E-01  Saccharomyces cerevisiae S288C
  8ap6-assembly1_G1  TM=4.012E-01  e=6.808E-01  Trypanosoma brucei brucei
  8ap9-assembly1_G  TM=4.015E-01  e=8.255E-01  Trypanosoma brucei brucei
  8gs5-assembly1_D  TM=3.224E-01  e=3.391E+00  Homo sapiens

Solvent-accessible surface area (backbone atoms only — not comparable to full-atom values): 7832 Å² total; per-residue (Å²): 138,59,78,69,59,58,53,52,51,52,51,51,51,54,51,51,55,51,54,54,43,69,72,42,22,37,34,39,46,39,72,51,43,31,81,82,78,45,74,65,27,28,50,58,46,52,50,52,53,53,39,47,74,71,67,25,54,57,33,40,37,26,34,40,90,34,41,73,59,44,45,72,76,44,68,87,53,82,46,56,46,66,44,71,81,62,69,58,65,62,54,46,58,63,55,42,78,80,42,63,72,74,58,37,55,60,54,51,50,51,52,48,54,51,49,53,51,51,55,50,49,52,55,51,53,50,49,36,66,76,65,61,48,73,44,79,45,66,74,119

Mean predicted aligned error: 11.42 Å

Sequence (140 aa):
MTKGQSRVLVHKQLTEHRVYNMNLRVLIAAEHASAKFGGEAALPLHYYRILRQRGIPTWLVVHERTRAELEALFPQDQHIAYVPDTIWHRMLWQLGHLLPTRLSYFTLGLVMRLLTQLTQRQIIRRIVKQEQINIIHQPI

pLDDT: mean 75.85, std 14.26, range [50.0, 94.94]